Protein AF-A0A2E2VZW0-F1 (afdb_monomer_lite)

pLDDT: mean 94.34, std 6.97, range [62.25, 98.5]

Secondary structure (DSSP, 8-state):
-HHHHHHHHHHHHHHHHHHHHH---HHHHHHHHHHHHHHHHHHHHHTT-HHHHHHHHHHHT-

Radius of gyration: 12.11 Å; chains: 1; bounding box: 26×19×33 Å

Foldseek 3Di:
DLVVVLVVLVVLLVVLVVVLVPDPDVVVNLVSQLVSLQSVLVNCVSVVNNVVSVVSNVVSND

Sequence (62 aa):
MELVLDITLLLLLVVTALAIARQRDLFACVMLAGIYGLLSASFFVSMDAVDVAFTEAAVGAG

Structure (mmCIF, N/CA/C/O backbone):
data_AF-A0A2E2VZW0-F1
#
_entry.id   AF-A0A2E2VZW0-F1
#
loop_
_atom_site.group_PDB
_atom_site.id
_atom_site.type_symbol
_atom_site.label_atom_id
_atom_site.label_alt_id
_atom_site.label_comp_id
_atom_site.label_asym_id
_atom_site.label_entity_id
_atom_site.label_seq_id
_atom_site.pdbx_PDB_ins_code
_atom_site.Cartn_x
_atom_site.Cartn_y
_atom_site.Cartn_z
_atom_site.occupancy
_atom_site.B_iso_or_equiv
_atom_site.auth_seq_id
_atom_site.auth_comp_id
_atom_site.auth_asym_id
_atom_site.auth_atom_id
_atom_site.pdbx_PDB_model_num
ATOM 1 N N . MET A 1 1 ? 5.315 -8.192 -18.701 1.00 63.66 1 MET A N 1
ATOM 2 C CA . MET A 1 1 ? 5.392 -8.701 -17.317 1.00 63.66 1 MET A CA 1
ATOM 3 C C . MET A 1 1 ? 4.826 -7.659 -16.365 1.00 63.66 1 MET A C 1
ATOM 5 O O . MET A 1 1 ? 3.933 -8.019 -15.615 1.00 63.66 1 MET A O 1
ATOM 9 N N . GLU A 1 2 ? 5.199 -6.387 -16.541 1.00 82.62 2 GLU A N 1
ATOM 10 C CA . GLU A 1 2 ? 4.612 -5.212 -15.857 1.00 82.62 2 GLU A CA 1
ATOM 11 C C . GLU A 1 2 ? 3.078 -5.213 -15.756 1.00 82.62 2 GLU A C 1
ATOM 13 O O . GLU A 1 2 ? 2.547 -5.195 -14.657 1.00 82.62 2 GLU A O 1
ATOM 18 N N . LEU A 1 3 ? 2.346 -5.389 -16.866 1.00 93.31 3 LEU A N 1
ATOM 19 C CA . LEU A 1 3 ? 0.874 -5.326 -16.845 1.00 93.31 3 LEU A CA 1
ATOM 20 C C . LEU A 1 3 ? 0.216 -6.294 -15.842 1.00 93.31 3 LEU A C 1
ATOM 22 O O . LEU A 1 3 ? -0.782 -5.959 -15.211 1.00 93.31 3 LEU A O 1
ATOM 26 N N . VAL A 1 4 ? 0.748 -7.513 -15.710 1.00 96.25 4 VAL A N 1
ATOM 27 C CA . VAL A 1 4 ? 0.195 -8.503 -14.770 1.00 96.25 4 VAL A CA 1
ATOM 28 C C . VAL A 1 4 ? 0.467 -8.069 -13.332 1.00 96.25 4 VAL A C 1
ATOM 30 O O . VAL A 1 4 ? -0.40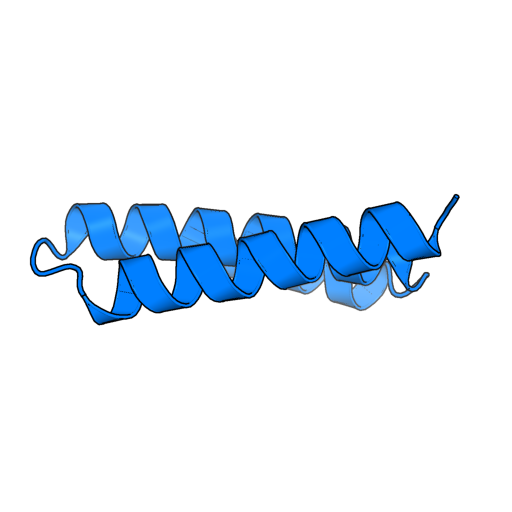4 -8.222 -12.476 1.00 96.25 4 VAL A O 1
ATOM 33 N N . LEU A 1 5 ? 1.649 -7.509 -13.075 1.00 95.69 5 LEU A N 1
ATOM 34 C CA . LEU A 1 5 ? 2.036 -6.983 -11.771 1.00 95.69 5 LEU A CA 1
ATOM 35 C C . LEU A 1 5 ? 1.170 -5.771 -11.397 1.00 95.69 5 LEU A C 1
ATOM 37 O O . LEU A 1 5 ? 0.571 -5.780 -10.324 1.00 95.69 5 LEU A O 1
ATOM 41 N N . ASP A 1 6 ? 0.998 -4.812 -12.308 1.00 96.00 6 ASP A N 1
ATOM 42 C CA . ASP A 1 6 ? 0.165 -3.620 -12.108 1.00 96.00 6 ASP A CA 1
ATOM 43 C C . ASP A 1 6 ? -1.287 -3.985 -11.796 1.00 96.00 6 ASP A C 1
ATOM 45 O O . ASP A 1 6 ? -1.865 -3.508 -10.817 1.00 96.00 6 ASP A O 1
ATOM 49 N N . ILE A 1 7 ? -1.875 -4.888 -12.589 1.00 97.25 7 ILE A N 1
ATOM 50 C CA . ILE A 1 7 ? -3.243 -5.370 -12.360 1.00 97.25 7 ILE A CA 1
ATOM 51 C C . ILE A 1 7 ? -3.344 -6.069 -11.003 1.00 97.25 7 ILE A C 1
ATOM 53 O O . ILE A 1 7 ? -4.328 -5.876 -10.289 1.00 97.25 7 ILE A O 1
ATOM 57 N N . THR A 1 8 ? -2.339 -6.860 -10.621 1.00 97.56 8 THR A N 1
ATOM 58 C CA . THR A 1 8 ? -2.331 -7.560 -9.330 1.00 97.56 8 THR A CA 1
ATOM 59 C C . THR A 1 8 ? -2.271 -6.573 -8.162 1.00 97.56 8 THR A C 1
ATOM 61 O O . THR A 1 8 ? -3.047 -6.711 -7.215 1.00 97.56 8 THR A O 1
ATOM 64 N N . LEU A 1 9 ? -1.411 -5.552 -8.237 1.00 97.06 9 LEU A N 1
ATOM 65 C CA . LEU A 1 9 ? -1.307 -4.506 -7.215 1.00 97.06 9 LEU A CA 1
ATOM 66 C C . LEU A 1 9 ? -2.603 -3.698 -7.092 1.00 97.06 9 LEU A C 1
ATOM 68 O O . LEU A 1 9 ? -3.098 -3.503 -5.982 1.00 97.06 9 LEU A O 1
ATOM 72 N N . LEU A 1 10 ? -3.202 -3.300 -8.217 1.00 97.62 10 LEU A N 1
ATOM 73 C CA . LEU A 1 10 ? -4.488 -2.600 -8.229 1.00 97.62 10 LEU A CA 1
ATOM 74 C C . LEU A 1 10 ? -5.612 -3.449 -7.622 1.00 97.62 10 LEU A C 1
ATOM 76 O O . LEU A 1 10 ? -6.435 -2.939 -6.862 1.00 97.62 10 LEU A O 1
ATOM 80 N N . LEU A 1 11 ? -5.639 -4.754 -7.904 1.00 98.31 11 LEU A N 1
ATOM 81 C CA . LEU A 1 11 ? -6.633 -5.665 -7.334 1.00 98.31 11 LEU A CA 1
ATOM 82 C C . LEU A 1 11 ? -6.458 -5.780 -5.810 1.00 98.31 11 LEU A C 1
ATOM 84 O O . LEU A 1 11 ? -7.437 -5.683 -5.068 1.00 98.31 11 LEU A O 1
ATOM 88 N N . LEU A 1 12 ? -5.218 -5.904 -5.326 1.00 98.12 12 LEU A N 1
ATOM 89 C CA . LEU A 1 12 ? -4.917 -5.910 -3.891 1.00 98.12 12 LEU A CA 1
ATOM 90 C C . LEU A 1 12 ? -5.315 -4.592 -3.208 1.00 98.12 12 LEU A C 1
ATOM 92 O O . LEU A 1 12 ? -5.887 -4.631 -2.116 1.00 98.12 12 LEU A O 1
ATOM 96 N N . LEU A 1 13 ? -5.087 -3.441 -3.851 1.00 98.06 13 LEU A N 1
ATOM 97 C CA . LEU A 1 13 ? -5.537 -2.130 -3.364 1.00 98.06 13 LEU A CA 1
ATOM 98 C C . LEU A 1 13 ? -7.064 -2.067 -3.230 1.00 98.06 13 LEU A C 1
ATOM 100 O O . LEU A 1 13 ? -7.580 -1.658 -2.192 1.00 98.06 13 LEU A O 1
ATOM 104 N N . VAL A 1 14 ? -7.807 -2.540 -4.234 1.00 98.50 14 VAL A N 1
ATOM 105 C CA . VAL A 1 14 ? -9.279 -2.587 -4.172 1.00 98.50 14 VAL A CA 1
ATOM 106 C C . VAL A 1 14 ? -9.760 -3.506 -3.047 1.00 98.50 14 VAL A C 1
ATOM 108 O O . VAL A 1 14 ? -10.652 -3.138 -2.282 1.00 98.50 14 VAL A O 1
ATOM 111 N N . VAL A 1 15 ? -9.168 -4.694 -2.908 1.00 98.50 15 VAL A N 1
ATOM 112 C CA . VAL A 1 15 ? -9.548 -5.661 -1.864 1.00 98.50 15 VAL A CA 1
ATOM 113 C C . VAL A 1 15 ? -9.278 -5.105 -0.468 1.00 98.50 15 VAL A C 1
ATOM 115 O O . VAL A 1 15 ? -10.144 -5.193 0.404 1.00 98.50 15 VAL A O 1
ATOM 118 N N . THR A 1 16 ? -8.108 -4.504 -0.252 1.00 97.62 16 THR A N 1
ATOM 119 C CA . THR A 1 16 ? -7.750 -3.900 1.039 1.00 97.62 16 THR A CA 1
ATOM 120 C C . THR A 1 16 ? -8.617 -2.683 1.357 1.00 97.62 16 THR A C 1
ATOM 122 O O . THR A 1 16 ? -9.110 -2.588 2.478 1.00 97.62 16 THR A O 1
ATOM 125 N N . ALA A 1 17 ? -8.928 -1.826 0.379 1.00 97.94 17 ALA A N 1
ATOM 126 C CA . ALA A 1 17 ? -9.863 -0.713 0.560 1.00 97.94 17 ALA A CA 1
ATOM 127 C C . ALA A 1 17 ? -11.269 -1.185 0.969 1.00 97.94 17 ALA A C 1
ATOM 129 O O . ALA A 1 17 ? -11.878 -0.634 1.888 1.00 97.94 17 ALA A O 1
ATOM 130 N N . LEU A 1 18 ? -11.782 -2.244 0.332 1.00 98.50 18 LEU A N 1
ATOM 131 C CA 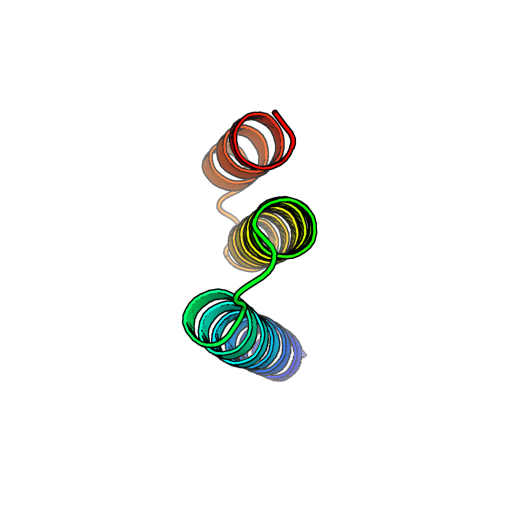. LEU A 1 18 ? -13.062 -2.846 0.713 1.00 98.50 18 LEU A CA 1
ATOM 132 C C . LEU A 1 18 ? -13.006 -3.459 2.118 1.00 98.50 18 LEU A C 1
ATOM 134 O O . LEU A 1 18 ? -13.974 -3.337 2.870 1.00 98.50 18 LEU A O 1
ATOM 138 N N . ALA A 1 19 ? -11.891 -4.093 2.488 1.00 97.94 19 ALA A N 1
ATOM 139 C CA . ALA A 1 19 ? -11.695 -4.632 3.830 1.00 97.94 19 ALA A CA 1
ATOM 140 C C . ALA A 1 19 ? -11.706 -3.517 4.890 1.00 97.94 19 ALA A C 1
ATOM 142 O O . ALA A 1 19 ? -12.427 -3.643 5.877 1.00 97.94 19 ALA A O 1
ATOM 143 N N . ILE A 1 20 ? -10.998 -2.407 4.645 1.00 97.75 20 ILE A N 1
ATOM 144 C CA . ILE A 1 20 ? -11.003 -1.201 5.493 1.00 97.75 20 ILE A CA 1
ATOM 145 C C . ILE A 1 20 ? -12.432 -0.672 5.655 1.00 97.75 20 ILE A C 1
ATOM 147 O O . ILE A 1 20 ? -12.906 -0.50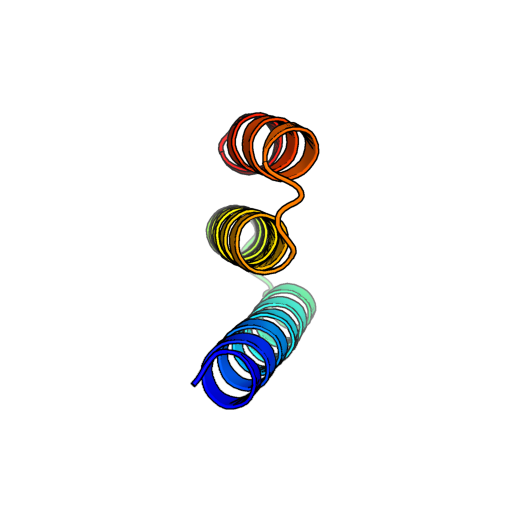8 6.776 1.00 97.75 20 ILE A O 1
ATOM 151 N N . ALA A 1 21 ? -13.160 -0.481 4.549 1.00 97.94 21 ALA A N 1
ATOM 152 C CA . ALA A 1 21 ? -14.514 0.077 4.562 1.00 97.94 21 ALA A CA 1
ATOM 153 C C . ALA A 1 21 ? -15.537 -0.783 5.327 1.00 97.94 21 ALA A C 1
ATOM 155 O O . ALA A 1 21 ? -16.562 -0.273 5.785 1.00 97.94 21 ALA A O 1
ATOM 156 N N . ARG A 1 22 ? -15.293 -2.094 5.452 1.00 97.56 22 ARG A N 1
ATOM 157 C CA . ARG A 1 22 ? -16.158 -3.009 6.213 1.00 97.56 22 ARG A CA 1
ATOM 158 C C . ARG A 1 22 ? -15.672 -3.258 7.635 1.00 97.56 22 ARG A C 1
ATOM 160 O O . ARG A 1 22 ? -16.403 -3.904 8.394 1.00 97.56 22 ARG A O 1
ATOM 167 N N . GLN A 1 23 ? -14.479 -2.788 7.996 1.00 97.69 23 GLN A N 1
ATOM 168 C CA . GLN A 1 23 ? -13.893 -3.117 9.281 1.00 97.69 23 GLN A CA 1
ATOM 169 C C . GLN A 1 23 ? -14.470 -2.250 10.401 1.00 97.69 23 GLN A C 1
ATOM 171 O O . GLN A 1 23 ? -14.602 -1.037 10.274 1.00 97.69 23 GLN A O 1
ATOM 176 N N . ARG A 1 24 ? -14.838 -2.893 11.514 1.00 96.44 24 ARG A N 1
ATOM 177 C CA . ARG A 1 24 ? -15.412 -2.211 12.691 1.00 96.44 24 ARG A CA 1
ATOM 178 C C . ARG A 1 24 ? -14.385 -1.952 13.783 1.00 96.44 24 ARG A C 1
ATOM 180 O O . ARG A 1 24 ? -14.541 -1.015 14.557 1.00 96.44 24 ARG A O 1
ATOM 187 N N . ASP A 1 25 ? -13.365 -2.798 13.853 1.00 97.94 25 ASP A N 1
ATOM 188 C CA . ASP A 1 25 ? -12.267 -2.639 14.793 1.00 97.94 25 ASP A CA 1
ATOM 189 C C . ASP A 1 25 ? -11.279 -1.588 14.274 1.00 97.94 25 ASP A C 1
ATOM 1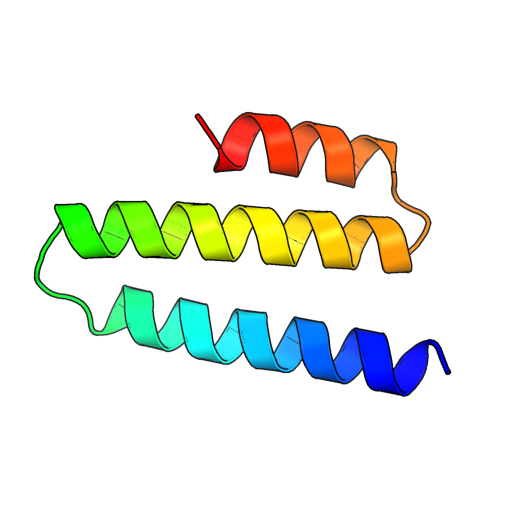91 O O . ASP A 1 25 ? -10.698 -1.743 13.198 1.00 97.94 25 ASP A O 1
ATOM 195 N N . LEU A 1 26 ? -11.111 -0.501 15.030 1.00 96.25 26 LEU A N 1
ATOM 196 C CA . LEU A 1 26 ? -10.279 0.631 14.615 1.00 96.25 26 LEU A CA 1
ATOM 197 C C . LEU A 1 26 ? -8.795 0.261 14.546 1.00 96.25 26 LEU A C 1
ATOM 199 O O . LEU A 1 26 ? -8.092 0.756 13.671 1.00 96.25 26 LEU A O 1
ATOM 203 N N . PHE A 1 27 ? -8.325 -0.633 15.416 1.00 96.50 27 PHE A N 1
ATOM 204 C CA . PHE A 1 27 ? -6.933 -1.072 15.401 1.00 96.50 27 PHE A CA 1
ATOM 205 C C . PHE A 1 27 ? -6.626 -1.887 14.136 1.00 96.50 27 PHE A C 1
ATOM 207 O O . PHE A 1 27 ? -5.676 -1.588 13.414 1.00 96.50 27 PHE A O 1
ATOM 214 N N . ALA A 1 28 ? -7.484 -2.850 13.797 1.00 96.62 28 ALA A N 1
ATOM 215 C CA . ALA A 1 28 ? -7.394 -3.595 12.548 1.00 96.62 28 ALA A CA 1
ATOM 216 C C . ALA A 1 28 ? -7.569 -2.690 11.318 1.00 96.62 28 ALA A C 1
ATOM 218 O O . ALA A 1 28 ? -6.907 -2.912 10.308 1.00 96.62 28 ALA A O 1
ATOM 219 N N . CYS A 1 29 ? -8.424 -1.666 11.398 1.00 96.56 29 CYS A N 1
ATOM 220 C CA . CYS A 1 29 ? -8.596 -0.674 10.337 1.00 96.56 29 CYS A CA 1
ATOM 221 C C . CYS A 1 29 ? -7.291 0.094 10.064 1.00 96.56 29 CYS A C 1
ATOM 223 O O . CYS A 1 29 ? -6.874 0.185 8.911 1.00 96.56 29 CYS A O 1
ATOM 225 N N . VAL A 1 30 ? -6.596 0.554 11.113 1.00 95.31 30 VAL A N 1
ATOM 226 C CA . VAL A 1 30 ? -5.285 1.220 10.994 1.00 95.31 30 VAL A CA 1
ATOM 227 C C . VAL A 1 30 ? -4.223 0.269 10.438 1.00 95.31 30 VAL A C 1
ATOM 229 O O . VAL A 1 30 ? -3.494 0.645 9.524 1.00 95.31 30 VAL A O 1
ATOM 232 N N . MET A 1 31 ? -4.171 -0.986 10.905 1.00 95.06 31 MET A N 1
ATOM 233 C CA . MET A 1 31 ? -3.241 -1.977 10.341 1.00 95.06 31 MET A CA 1
ATOM 234 C C . MET A 1 31 ? -3.481 -2.207 8.840 1.00 95.06 31 MET A C 1
ATOM 236 O O . MET A 1 31 ? -2.531 -2.270 8.062 1.00 95.06 31 MET A O 1
ATOM 240 N N . LEU A 1 32 ? -4.745 -2.305 8.415 1.00 96.44 32 LEU A N 1
ATOM 241 C CA . LEU A 1 32 ? -5.099 -2.451 7.001 1.00 96.44 32 LEU A CA 1
ATOM 242 C C . LEU A 1 32 ? -4.782 -1.189 6.187 1.00 96.44 32 LEU A C 1
ATOM 244 O O . LEU A 1 32 ? -4.351 -1.313 5.042 1.00 96.44 32 LEU A O 1
ATOM 248 N N . ALA A 1 33 ? -4.951 0.003 6.764 1.00 95.06 33 ALA A N 1
ATOM 249 C CA . ALA A 1 33 ? -4.572 1.262 6.125 1.00 95.06 33 ALA A CA 1
ATOM 250 C C . ALA A 1 33 ? -3.055 1.346 5.874 1.00 95.06 33 ALA A C 1
ATOM 252 O O . ALA A 1 33 ? -2.646 1.756 4.789 1.00 95.06 33 ALA A O 1
ATOM 253 N N . GLY A 1 34 ? -2.225 0.860 6.805 1.00 94.69 34 GLY A N 1
ATOM 254 C CA . GLY A 1 34 ? -0.777 0.750 6.589 1.00 94.69 34 GLY A CA 1
ATOM 255 C C . GLY A 1 34 ? -0.410 -0.215 5.453 1.00 94.69 34 GLY A C 1
ATOM 256 O O . GLY A 1 34 ? 0.442 0.087 4.617 1.00 94.69 34 GLY A O 1
ATOM 257 N N . ILE A 1 35 ? -1.111 -1.352 5.348 1.00 95.50 35 ILE A N 1
ATOM 258 C CA . ILE A 1 35 ? -0.945 -2.291 4.222 1.00 95.50 35 ILE A CA 1
ATOM 259 C C . ILE A 1 35 ? -1.351 -1.632 2.897 1.00 95.50 35 ILE A C 1
ATOM 261 O O . ILE A 1 35 ? -0.648 -1.785 1.898 1.00 95.50 35 ILE A O 1
ATOM 265 N N . TYR A 1 36 ? -2.457 -0.886 2.879 1.00 96.50 36 TYR A N 1
ATOM 266 C CA . TYR A 1 36 ? -2.888 -0.133 1.701 1.00 96.50 36 TYR A CA 1
ATOM 267 C C . TYR A 1 36 ? -1.817 0.880 1.261 1.00 96.50 36 TYR A C 1
ATOM 269 O O . TYR A 1 36 ? -1.485 0.939 0.078 1.00 96.50 36 TYR A O 1
ATOM 277 N N . GLY A 1 37 ? -1.213 1.607 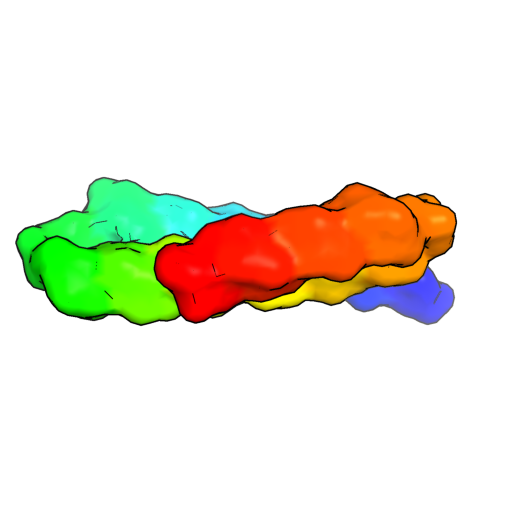2.209 1.00 95.38 37 GLY A N 1
ATOM 278 C CA . GLY A 1 37 ? -0.094 2.518 1.943 1.00 95.38 37 GLY A CA 1
ATOM 279 C C . GLY A 1 37 ? 1.119 1.816 1.322 1.00 95.38 37 GLY A C 1
ATOM 280 O O . GLY A 1 37 ? 1.643 2.271 0.306 1.00 95.38 37 GLY A O 1
ATOM 281 N N . LEU A 1 38 ? 1.517 0.653 1.853 1.00 95.62 38 LEU A N 1
ATOM 282 C CA . LEU A 1 38 ? 2.614 -0.151 1.293 1.00 95.62 38 LEU A CA 1
ATOM 283 C C . LEU A 1 38 ? 2.333 -0.620 -0.146 1.00 95.62 38 LEU A C 1
ATOM 285 O O . LEU A 1 38 ? 3.218 -0.573 -1.007 1.00 95.62 38 LEU A O 1
ATOM 289 N N . LEU A 1 39 ? 1.108 -1.082 -0.416 1.00 96.62 39 LEU A N 1
ATOM 290 C CA . LEU A 1 39 ? 0.693 -1.510 -1.756 1.00 96.62 39 LEU A CA 1
ATOM 291 C C . LEU A 1 39 ? 0.676 -0.333 -2.740 1.00 96.62 39 LEU A C 1
ATOM 293 O O . LEU A 1 39 ? 1.113 -0.487 -3.879 1.00 96.62 39 LEU A O 1
ATOM 297 N N . SER A 1 40 ? 0.231 0.841 -2.284 1.00 96.44 40 SER A N 1
ATOM 298 C CA . SER A 1 40 ? 0.229 2.087 -3.058 1.00 96.44 40 SER A CA 1
ATOM 299 C C . SER A 1 40 ? 1.654 2.509 -3.427 1.00 96.44 40 SER A C 1
ATOM 301 O O . SER A 1 40 ? 1.957 2.717 -4.601 1.00 96.44 40 SER A O 1
ATOM 303 N N . ALA A 1 41 ? 2.575 2.514 -2.455 1.00 97.19 41 ALA A N 1
ATOM 304 C CA . ALA A 1 41 ? 3.989 2.795 -2.699 1.00 97.19 41 ALA A CA 1
ATOM 305 C C . ALA A 1 41 ? 4.613 1.803 -3.696 1.00 97.19 41 ALA A C 1
ATOM 307 O O . ALA A 1 41 ? 5.312 2.213 -4.619 1.00 97.19 41 ALA A O 1
ATOM 308 N N . SER A 1 42 ? 4.305 0.508 -3.565 1.00 95.94 42 SER A N 1
ATOM 309 C CA . SER A 1 42 ? 4.780 -0.528 -4.498 1.00 95.94 42 SER A CA 1
ATOM 310 C C . SER A 1 42 ? 4.273 -0.296 -5.927 1.00 95.94 42 SER A C 1
ATOM 312 O O . SER A 1 42 ? 5.014 -0.495 -6.887 1.00 95.94 42 SER A O 1
ATOM 314 N N . PHE A 1 43 ? 3.030 0.169 -6.073 1.00 96.38 43 PHE A N 1
ATOM 315 C CA . PHE A 1 43 ? 2.455 0.529 -7.368 1.00 96.38 43 PHE A CA 1
ATOM 316 C C . PHE A 1 43 ? 3.127 1.768 -7.975 1.00 96.38 43 PHE A C 1
ATOM 318 O O . PHE A 1 43 ? 3.436 1.774 -9.163 1.00 96.38 43 PHE A O 1
ATOM 325 N N . PHE A 1 44 ? 3.447 2.785 -7.169 1.00 96.50 44 PHE A N 1
ATOM 326 C CA . PHE A 1 44 ? 4.201 3.952 -7.642 1.00 96.50 44 PHE A CA 1
ATOM 327 C C . PHE A 1 44 ? 5.624 3.606 -8.093 1.00 96.50 44 PHE A C 1
ATOM 329 O O . PHE A 1 44 ? 6.089 4.178 -9.077 1.00 96.50 44 PHE A O 1
ATOM 336 N N . VAL A 1 45 ? 6.290 2.637 -7.451 1.00 96.00 45 VAL A N 1
ATOM 337 C CA . VAL A 1 45 ? 7.577 2.110 -7.946 1.00 96.00 45 VAL A CA 1
ATOM 338 C C . VAL A 1 45 ? 7.414 1.465 -9.325 1.00 96.00 45 VAL A C 1
ATOM 340 O O . VAL A 1 45 ? 8.236 1.723 -10.197 1.00 96.00 45 VAL A O 1
ATOM 343 N N . SER A 1 46 ? 6.349 0.683 -9.544 1.00 95.31 46 SER A N 1
ATOM 344 C CA . SER A 1 46 ? 6.052 0.057 -10.848 1.00 95.31 46 SER A CA 1
ATOM 345 C C . SER A 1 46 ? 5.835 1.085 -11.968 1.00 95.31 46 SER A C 1
ATOM 347 O O . SER A 1 46 ? 6.165 0.847 -13.125 1.00 95.31 46 SER A O 1
ATOM 349 N N . MET A 1 47 ? 5.324 2.268 -11.618 1.00 94.69 47 MET A N 1
ATOM 350 C CA . MET A 1 47 ? 5.112 3.382 -12.549 1.00 94.69 47 MET A CA 1
ATOM 351 C C . MET A 1 47 ? 6.337 4.300 -12.719 1.00 94.69 47 MET A C 1
ATOM 353 O O . MET A 1 47 ? 6.184 5.415 -13.219 1.00 94.69 47 MET A O 1
ATOM 357 N N . ASP A 1 48 ? 7.526 3.885 -12.269 1.00 95.44 48 ASP A N 1
ATOM 358 C CA . ASP A 1 48 ? 8.755 4.698 -12.259 1.00 95.44 48 ASP A CA 1
ATOM 359 C C . ASP A 1 48 ? 8.620 6.035 -11.487 1.00 95.44 48 ASP A C 1
ATOM 361 O O . ASP A 1 48 ? 9.401 6.971 -11.666 1.00 95.44 48 ASP A O 1
ATOM 365 N N . ALA A 1 49 ? 7.651 6.131 -10.569 1.00 96.75 49 ALA A N 1
ATOM 366 C CA . ALA A 1 49 ? 7.374 7.312 -9.750 1.00 96.75 49 ALA A CA 1
ATOM 367 C C . ALA A 1 49 ? 7.975 7.169 -8.339 1.00 96.75 49 ALA A C 1
ATOM 369 O O . ALA A 1 49 ? 7.272 7.228 -7.326 1.00 96.75 49 ALA A O 1
ATOM 370 N N . VAL A 1 50 ? 9.295 6.968 -8.264 1.00 95.25 50 VAL A N 1
ATOM 371 C CA . VAL A 1 50 ? 9.993 6.623 -7.010 1.00 95.25 50 VAL A CA 1
ATOM 372 C C . VAL A 1 50 ? 9.912 7.708 -5.933 1.00 95.25 50 VAL A C 1
ATOM 374 O O . VAL A 1 50 ? 9.802 7.378 -4.754 1.00 95.25 50 VAL A O 1
ATOM 377 N N . ASP A 1 51 ? 9.889 8.986 -6.316 1.00 96.94 51 ASP A N 1
ATOM 378 C CA . ASP A 1 51 ? 9.783 10.097 -5.361 1.00 96.94 51 ASP A CA 1
ATOM 379 C C . ASP A 1 51 ? 8.445 10.057 -4.607 1.00 96.94 51 ASP A C 1
ATOM 381 O O . ASP A 1 51 ? 8.409 10.202 -3.386 1.00 96.94 51 ASP A O 1
ATOM 385 N N . VAL A 1 52 ? 7.353 9.772 -5.327 1.00 96.25 52 VAL A N 1
ATOM 386 C CA . VAL A 1 52 ? 6.009 9.609 -4.750 1.00 96.25 52 VAL A CA 1
ATOM 387 C C . VAL A 1 52 ? 5.935 8.322 -3.930 1.00 96.25 52 VAL A C 1
ATOM 389 O O . VAL A 1 52 ? 5.372 8.313 -2.836 1.00 96.25 52 VAL A O 1
ATOM 392 N N . ALA A 1 5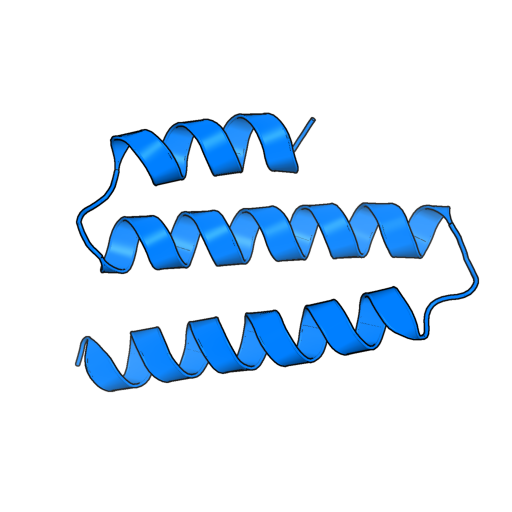3 ? 6.552 7.239 -4.413 1.00 96.44 53 ALA A N 1
ATOM 393 C CA . ALA A 1 53 ? 6.589 5.971 -3.691 1.00 96.44 53 ALA A CA 1
ATOM 394 C C . ALA A 1 53 ? 7.246 6.105 -2.309 1.00 96.44 53 ALA A C 1
ATOM 396 O O . ALA A 1 53 ? 6.722 5.582 -1.325 1.00 96.44 53 ALA A O 1
ATOM 397 N N . PHE A 1 54 ? 8.363 6.833 -2.209 1.00 93.81 54 PHE A N 1
ATOM 398 C CA . PHE A 1 54 ? 9.033 7.060 -0.928 1.00 93.81 54 PHE A CA 1
ATOM 399 C C . PHE A 1 54 ? 8.199 7.911 0.026 1.00 93.81 54 PHE A C 1
ATOM 401 O O . PHE A 1 54 ? 8.142 7.600 1.218 1.00 93.81 54 PHE A O 1
ATOM 408 N N . THR A 1 55 ? 7.531 8.953 -0.476 1.00 94.75 55 THR A N 1
ATOM 409 C CA . THR A 1 55 ? 6.667 9.783 0.373 1.00 94.75 55 THR A CA 1
ATOM 410 C C . THR A 1 55 ? 5.459 9.000 0.870 1.00 94.75 55 THR A C 1
ATOM 412 O O . THR A 1 55 ? 5.120 9.089 2.044 1.00 94.75 55 THR A O 1
ATOM 415 N N . GLU A 1 56 ? 4.859 8.170 0.021 1.00 94.00 56 GLU A N 1
ATOM 416 C CA . GLU A 1 56 ? 3.706 7.343 0.386 1.00 94.00 56 GLU A CA 1
ATOM 417 C C . GLU A 1 56 ? 4.084 6.224 1.358 1.00 94.00 56 GLU A C 1
ATOM 419 O O . GLU A 1 56 ? 3.350 5.965 2.308 1.00 94.00 56 GLU A O 1
ATOM 424 N N . ALA A 1 57 ? 5.259 5.608 1.199 1.00 93.06 57 ALA A N 1
ATOM 425 C CA . ALA A 1 57 ? 5.759 4.629 2.161 1.00 93.06 57 ALA A CA 1
ATOM 426 C C . ALA A 1 57 ? 6.038 5.265 3.534 1.00 93.06 57 ALA A C 1
ATOM 428 O O . ALA A 1 57 ? 5.716 4.671 4.560 1.00 93.06 57 ALA A O 1
ATOM 429 N N . ALA A 1 58 ? 6.613 6.472 3.563 1.00 92.06 58 ALA A N 1
ATOM 430 C CA . ALA A 1 58 ? 6.904 7.181 4.807 1.00 92.06 58 ALA A CA 1
ATOM 431 C C . ALA A 1 58 ? 5.632 7.673 5.516 1.00 92.06 58 ALA A C 1
ATOM 433 O O . ALA A 1 58 ? 5.539 7.570 6.736 1.00 92.06 58 ALA A O 1
ATOM 434 N N . VAL A 1 59 ? 4.656 8.191 4.762 1.00 89.25 59 VAL A N 1
ATOM 435 C CA . VAL A 1 59 ? 3.383 8.686 5.309 1.00 89.25 59 VAL A CA 1
ATOM 436 C C . VAL A 1 59 ? 2.461 7.533 5.702 1.00 89.25 59 VAL A C 1
ATOM 438 O O . VAL A 1 59 ? 1.845 7.587 6.758 1.00 89.25 59 VAL A O 1
ATOM 441 N N . GLY A 1 60 ? 2.378 6.479 4.888 1.00 81.69 60 GLY A N 1
ATOM 442 C CA . GLY A 1 60 ? 1.504 5.329 5.133 1.00 81.69 60 GLY A CA 1
ATOM 443 C C . GLY A 1 60 ? 1.997 4.365 6.217 1.00 81.69 60 GLY A C 1
ATOM 444 O O . GLY A 1 60 ? 1.197 3.589 6.733 1.00 81.69 60 GLY A O 1
ATOM 445 N N . ALA A 1 61 ? 3.290 4.392 6.564 1.00 74.94 61 ALA A N 1
ATOM 446 C CA . ALA A 1 61 ? 3.852 3.611 7.672 1.00 74.94 61 ALA A CA 1
ATOM 447 C C . ALA A 1 61 ? 3.821 4.343 9.029 1.00 74.94 61 ALA A C 1
ATOM 449 O O . ALA A 1 61 ? 4.117 3.715 10.050 1.00 74.94 61 ALA A O 1
ATOM 450 N N . GLY A 1 62 ? 3.529 5.650 9.024 1.00 62.25 62 GLY A N 1
ATOM 451 C CA . GLY A 1 62 ? 3.501 6.524 10.202 1.00 62.25 62 GLY A CA 1
ATOM 452 C C . GLY A 1 62 ? 2.169 6.554 10.937 1.00 62.25 62 GLY A C 1
ATOM 453 O O . GLY A 1 62 ? 1.119 6.321 10.300 1.00 62.25 62 GLY A O 1
#